Protein AF-A0A965R9M9-F1 (afdb_monomer_lite)

Foldseek 3Di:
DVVVVVCVVVCVPPPVVVVVVVVVVVVVVVVVVVVVVVVVVVVVVVVVQVVCCVVPVDRQDDFDQDPVRDTDDDDDDDDDDDDD

Sequence (84 aa):
AGLASLIKVCDPERALPSRWAECADLARRCRDLNDHNGALVASRMRRIQGMLEVLTGKRSEKMVYGRQAHQGFGTRGRVLATEA

Structure (mmCIF, N/CA/C/O backbone):
data_AF-A0A965R9M9-F1
#
_entry.id   AF-A0A965R9M9-F1
#
loop_
_atom_site.group_PDB
_atom_site.id
_atom_site.type_symbol
_atom_site.label_atom_id
_atom_site.label_alt_id
_atom_site.label_comp_id
_atom_site.label_asym_id
_atom_site.label_entity_id
_atom_site.label_seq_id
_atom_site.pdbx_PDB_ins_code
_atom_site.Cartn_x
_atom_site.Cartn_y
_atom_site.Cartn_z
_atom_site.occupancy
_atom_site.B_iso_or_equiv
_atom_site.auth_seq_id
_atom_site.auth_comp_id
_atom_site.auth_asym_id
_atom_site.auth_atom_id
_atom_site.pdbx_PDB_model_num
ATOM 1 N N . ALA A 1 1 ? 1.329 6.208 -29.936 1.00 57.97 1 ALA A N 1
ATOM 2 C CA . ALA A 1 1 ? 2.669 5.901 -30.490 1.00 57.97 1 ALA A CA 1
ATOM 3 C C . ALA A 1 1 ? 3.738 6.978 -30.218 1.00 57.97 1 ALA A C 1
ATOM 5 O O . ALA A 1 1 ? 4.913 6.639 -30.249 1.00 57.97 1 ALA A O 1
ATOM 6 N N . GLY A 1 2 ? 3.390 8.239 -29.904 1.00 72.12 2 GLY A N 1
ATOM 7 C CA . GLY A 1 2 ? 4.382 9.322 -29.739 1.00 72.12 2 GLY A CA 1
ATOM 8 C C . GLY A 1 2 ? 5.341 9.175 -28.548 1.00 72.12 2 GLY A C 1
ATOM 9 O O . GLY A 1 2 ? 6.544 9.346 -28.714 1.00 72.12 2 GLY A O 1
ATOM 10 N N . LEU A 1 3 ? 4.840 8.776 -27.372 1.00 72.62 3 LEU A N 1
ATOM 11 C CA . LEU A 1 3 ? 5.661 8.662 -26.155 1.00 72.62 3 LEU A CA 1
ATOM 12 C C . LEU A 1 3 ? 6.787 7.621 -26.296 1.00 72.62 3 LEU A C 1
ATOM 14 O O . LEU A 1 3 ? 7.924 7.869 -25.918 1.00 72.62 3 LEU A O 1
ATOM 18 N N . ALA A 1 4 ? 6.486 6.475 -26.915 1.00 71.75 4 ALA A N 1
ATOM 19 C CA . ALA A 1 4 ? 7.468 5.422 -27.171 1.00 71.75 4 ALA A CA 1
ATOM 20 C C . ALA A 1 4 ? 8.542 5.849 -28.186 1.00 71.75 4 ALA A C 1
ATOM 22 O O . ALA A 1 4 ? 9.688 5.417 -28.091 1.00 71.75 4 ALA A O 1
ATOM 23 N N . SER A 1 5 ? 8.184 6.705 -29.150 1.00 73.00 5 SER A N 1
ATOM 24 C CA . SER A 1 5 ? 9.141 7.251 -30.115 1.00 73.00 5 SER A CA 1
ATOM 25 C C . SER A 1 5 ? 10.074 8.274 -29.467 1.00 73.00 5 SER A C 1
ATOM 27 O O . SER A 1 5 ? 11.265 8.259 -29.750 1.00 73.00 5 SER A O 1
ATOM 29 N N . LEU A 1 6 ? 9.559 9.112 -28.559 1.00 75.56 6 LEU A N 1
ATOM 30 C CA . LEU A 1 6 ? 10.373 10.047 -27.774 1.00 75.56 6 LEU A CA 1
ATOM 31 C C . LEU A 1 6 ? 11.336 9.307 -26.841 1.00 75.56 6 LEU A C 1
ATOM 33 O O . LEU A 1 6 ? 12.512 9.640 -26.801 1.00 75.56 6 LEU A O 1
ATOM 37 N N . ILE A 1 7 ? 10.877 8.249 -26.168 1.00 74.69 7 ILE A N 1
ATOM 38 C CA . ILE A 1 7 ? 11.735 7.426 -25.301 1.00 74.69 7 ILE A CA 1
ATOM 39 C C . ILE A 1 7 ? 12.885 6.794 -26.095 1.00 74.69 7 ILE A C 1
ATOM 41 O O . ILE A 1 7 ? 14.009 6.795 -25.614 1.00 74.69 7 ILE A O 1
ATOM 45 N N . LYS A 1 8 ? 12.655 6.328 -27.331 1.00 73.31 8 LYS A N 1
ATOM 46 C CA . LYS A 1 8 ? 13.740 5.809 -28.187 1.00 73.31 8 LYS A CA 1
ATOM 47 C C . LYS A 1 8 ? 14.800 6.855 -28.541 1.00 73.31 8 LYS A C 1
ATOM 49 O O . LYS A 1 8 ? 15.950 6.486 -28.740 1.00 73.31 8 LYS A O 1
ATOM 54 N N . VAL A 1 9 ? 14.411 8.123 -28.666 1.00 77.56 9 VAL A N 1
ATOM 55 C CA . VAL A 1 9 ? 15.334 9.228 -28.977 1.00 77.56 9 VAL A CA 1
ATOM 56 C C . VAL A 1 9 ? 16.064 9.701 -27.718 1.00 77.56 9 VAL A C 1
ATOM 58 O O . VAL A 1 9 ? 17.240 10.038 -27.781 1.00 77.56 9 VAL A O 1
ATOM 61 N N . CYS A 1 10 ? 15.383 9.709 -26.572 1.00 75.88 10 CYS A N 1
ATOM 62 C CA . CYS A 1 10 ? 15.932 10.175 -25.300 1.00 75.88 10 CYS A CA 1
ATOM 63 C C . CYS A 1 10 ? 16.742 9.112 -24.539 1.00 75.88 10 CYS A C 1
ATOM 65 O O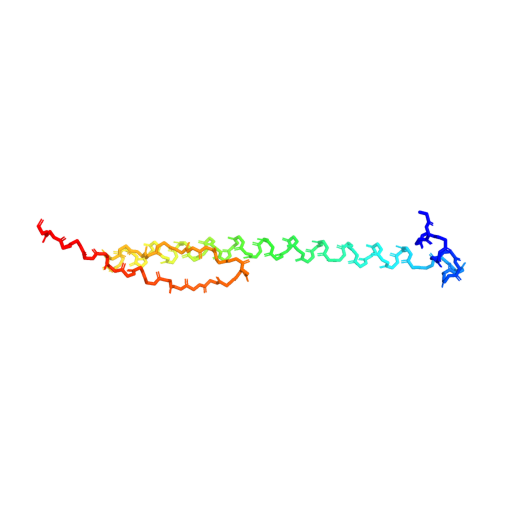 . CYS A 1 10 ? 17.530 9.479 -23.674 1.00 75.88 10 CYS A O 1
ATOM 67 N N . ASP A 1 11 ? 16.555 7.824 -24.837 1.00 76.94 11 ASP A N 1
ATOM 68 C CA . ASP A 1 11 ? 17.249 6.705 -24.190 1.00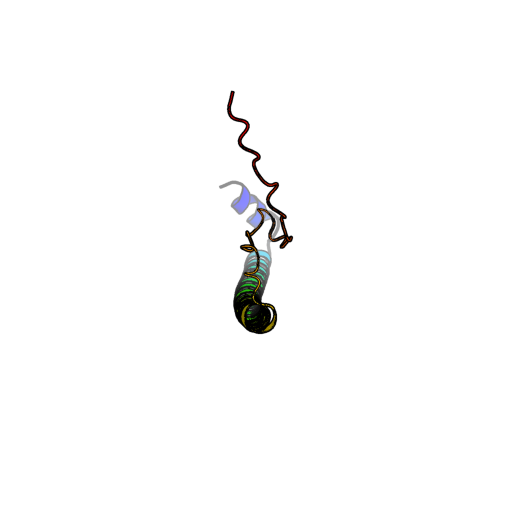 76.94 11 ASP A CA 1
ATOM 69 C C . ASP A 1 11 ? 17.932 5.791 -25.227 1.00 76.94 11 ASP A C 1
ATOM 71 O O . ASP A 1 11 ? 17.471 4.672 -25.490 1.00 76.94 11 ASP A O 1
ATOM 75 N N . PRO A 1 12 ? 19.026 6.263 -25.854 1.00 74.19 12 PRO A N 1
ATOM 76 C CA . PRO A 1 12 ? 19.765 5.483 -26.846 1.00 74.19 12 PRO A CA 1
ATOM 77 C C . PRO A 1 12 ? 20.378 4.201 -26.254 1.00 74.19 12 PRO A C 1
ATOM 79 O O . PRO A 1 12 ? 20.506 3.205 -26.963 1.00 74.19 12 PRO A O 1
ATOM 82 N N . GLU A 1 13 ? 20.695 4.197 -24.955 1.00 81.06 13 GLU A N 1
ATOM 83 C CA . GLU A 1 13 ? 21.275 3.054 -24.233 1.00 81.06 13 GLU A CA 1
ATOM 84 C C . GLU A 1 13 ? 20.222 2.067 -23.690 1.00 81.06 13 GLU A C 1
ATOM 86 O O . GLU A 1 13 ? 20.577 0.992 -23.208 1.00 81.06 13 GLU A O 1
ATOM 91 N N . ARG A 1 14 ? 18.922 2.385 -23.801 1.00 77.69 14 ARG A N 1
ATOM 92 C CA . ARG A 1 14 ? 17.798 1.585 -23.272 1.00 77.69 14 ARG A CA 1
ATOM 93 C C . ARG A 1 14 ? 17.874 1.313 -21.760 1.00 77.69 14 ARG A C 1
ATOM 95 O O . ARG A 1 14 ? 17.385 0.283 -21.291 1.00 77.69 14 ARG A O 1
ATOM 102 N N . ALA A 1 15 ? 18.459 2.223 -20.986 1.00 81.38 15 ALA A N 1
ATOM 103 C CA . ALA A 1 15 ? 18.603 2.076 -19.537 1.00 81.38 15 ALA A CA 1
ATOM 104 C C . ALA A 1 15 ? 17.326 2.460 -18.761 1.00 81.38 15 ALA A C 1
ATOM 106 O O . ALA A 1 15 ? 17.099 1.991 -17.640 1.00 81.38 15 ALA A O 1
ATOM 107 N N . LEU A 1 16 ? 16.470 3.305 -19.341 1.00 82.62 16 LEU A N 1
ATOM 108 C CA . LEU A 1 16 ? 15.283 3.856 -18.689 1.00 82.62 16 LEU A CA 1
ATOM 109 C C . LEU A 1 16 ? 14.206 2.796 -18.391 1.00 82.62 16 LEU A C 1
ATOM 111 O O . LEU A 1 16 ? 13.684 2.817 -17.276 1.00 82.62 16 LEU A O 1
ATOM 115 N N . PRO A 1 17 ? 13.880 1.844 -19.293 1.00 83.31 17 PRO A N 1
ATOM 116 C CA . PRO A 1 17 ? 12.897 0.802 -19.004 1.00 83.31 17 PRO A CA 1
ATOM 117 C C . PRO A 1 17 ? 13.265 -0.069 -17.800 1.00 83.31 17 PRO A C 1
ATOM 119 O O . PRO A 1 17 ? 12.388 -0.357 -16.989 1.00 83.31 17 PRO A O 1
ATOM 122 N N . SER A 1 18 ? 14.542 -0.451 -17.653 1.00 85.69 18 SER A N 1
ATOM 123 C CA . SER A 1 18 ? 14.997 -1.277 -16.521 1.00 85.69 18 SER A CA 1
ATOM 124 C C . SER A 1 18 ? 14.851 -0.524 -15.207 1.00 85.69 18 SER A C 1
ATOM 126 O O . SER A 1 18 ? 14.182 -0.991 -14.289 1.00 85.69 18 SER A O 1
ATOM 128 N N . ARG A 1 19 ? 15.390 0.699 -15.141 1.00 87.81 19 ARG A N 1
ATOM 129 C CA . ARG A 1 19 ? 15.326 1.522 -13.927 1.00 87.81 19 ARG A CA 1
ATOM 130 C C . ARG A 1 19 ? 13.890 1.875 -13.550 1.00 87.81 19 ARG A C 1
ATOM 132 O O . ARG A 1 19 ? 13.541 1.882 -12.374 1.00 87.81 19 ARG A O 1
ATOM 139 N N . TRP A 1 20 ? 13.041 2.142 -14.541 1.00 88.38 20 TRP A N 1
ATOM 140 C CA . TRP A 1 20 ? 11.620 2.378 -14.312 1.00 88.38 20 TRP A CA 1
ATOM 141 C C . TRP A 1 20 ? 10.915 1.134 -13.763 1.00 88.38 20 TRP A C 1
ATOM 143 O O . TRP A 1 20 ? 10.134 1.250 -12.819 1.00 88.38 20 TRP A O 1
ATOM 153 N N . ALA A 1 21 ? 11.206 -0.049 -14.312 1.00 89.25 21 ALA A N 1
ATOM 154 C CA . ALA A 1 21 ? 10.670 -1.310 -13.810 1.00 89.25 21 ALA A CA 1
ATOM 155 C C . ALA A 1 21 ? 11.112 -1.573 -12.361 1.00 89.25 21 ALA A C 1
ATOM 157 O O . ALA A 1 21 ? 10.271 -1.852 -11.510 1.00 89.25 21 ALA A O 1
ATOM 158 N N . GLU A 1 22 ? 12.393 -1.371 -12.045 1.00 93.75 22 GLU A N 1
ATOM 159 C CA . GLU A 1 22 ? 12.926 -1.492 -10.682 1.00 93.75 22 GLU A CA 1
ATOM 160 C C . GLU A 1 22 ? 12.230 -0.534 -9.701 1.00 93.75 22 GLU A C 1
ATOM 162 O O . GLU A 1 22 ? 11.823 -0.933 -8.605 1.00 93.75 22 GLU A O 1
ATOM 167 N N . CYS A 1 23 ? 12.038 0.728 -10.096 1.00 93.25 23 CYS A N 1
ATOM 168 C CA . CYS A 1 23 ? 11.303 1.705 -9.294 1.00 93.25 23 CYS A CA 1
ATOM 169 C C . CYS A 1 23 ? 9.835 1.307 -9.099 1.00 93.25 23 CYS A C 1
ATOM 171 O O . CYS A 1 23 ? 9.310 1.431 -7.990 1.00 93.25 23 CYS A O 1
ATOM 173 N N . ALA A 1 24 ? 9.168 0.815 -10.145 1.00 94.44 24 ALA A N 1
ATOM 174 C CA . ALA A 1 24 ? 7.789 0.349 -10.061 1.00 94.44 24 ALA A CA 1
ATOM 175 C C . ALA A 1 24 ? 7.658 -0.859 -9.117 1.00 94.44 24 ALA A C 1
ATOM 177 O O . ALA A 1 24 ? 6.729 -0.917 -8.307 1.00 94.44 24 ALA A O 1
ATOM 178 N N . ASP A 1 25 ? 8.621 -1.779 -9.154 1.00 95.50 25 ASP A N 1
ATOM 179 C CA . ASP A 1 25 ? 8.673 -2.941 -8.269 1.00 95.50 25 ASP A CA 1
ATOM 180 C C . ASP A 1 25 ? 8.911 -2.553 -6.810 1.00 95.50 25 ASP A C 1
ATOM 182 O O . ASP A 1 25 ? 8.261 -3.084 -5.906 1.00 95.50 25 ASP A O 1
ATOM 186 N N . LEU A 1 26 ? 9.804 -1.594 -6.558 1.00 95.81 26 LEU A N 1
ATOM 187 C CA . LEU A 1 26 ? 9.996 -1.015 -5.228 1.00 95.81 26 LEU A CA 1
ATOM 188 C C . LEU A 1 26 ? 8.720 -0.339 -4.720 1.00 95.81 26 LEU A C 1
ATOM 190 O O . LEU A 1 26 ? 8.290 -0.617 -3.602 1.00 95.81 26 LEU A O 1
ATOM 194 N N . ALA A 1 27 ? 8.079 0.493 -5.542 1.00 94.38 27 ALA A N 1
ATOM 195 C CA . ALA A 1 27 ? 6.850 1.186 -5.167 1.00 94.38 27 ALA A CA 1
ATOM 196 C C . ALA A 1 27 ? 5.709 0.209 -4.840 1.00 94.38 27 ALA A C 1
ATOM 198 O O . ALA A 1 27 ? 4.980 0.415 -3.868 1.00 94.38 27 ALA A O 1
ATOM 199 N N . ARG A 1 28 ? 5.582 -0.877 -5.614 1.00 95.38 28 ARG A N 1
ATOM 200 C CA . ARG A 1 28 ? 4.623 -1.955 -5.351 1.00 95.38 28 ARG A CA 1
ATOM 201 C C . ARG A 1 28 ? 4.892 -2.626 -4.004 1.00 95.38 28 ARG A C 1
ATOM 203 O O . ARG A 1 28 ? 3.991 -2.673 -3.177 1.00 95.38 28 ARG A O 1
ATOM 210 N N . ARG A 1 29 ? 6.138 -3.026 -3.730 1.00 95.44 29 ARG A N 1
ATOM 211 C CA . ARG A 1 29 ? 6.513 -3.622 -2.434 1.00 95.44 29 ARG A CA 1
ATOM 212 C C . ARG A 1 29 ? 6.236 -2.688 -1.256 1.00 95.44 29 ARG A C 1
ATOM 214 O O . ARG A 1 29 ? 5.724 -3.128 -0.231 1.00 95.44 29 ARG A O 1
ATOM 221 N N . CYS A 1 30 ? 6.541 -1.399 -1.398 1.00 94.75 30 CYS A N 1
ATOM 222 C CA . CYS A 1 30 ? 6.242 -0.410 -0.364 1.00 94.75 30 CYS A CA 1
ATOM 223 C C . CYS A 1 30 ? 4.737 -0.294 -0.094 1.00 94.75 30 CYS A C 1
ATOM 225 O O . CYS A 1 30 ? 4.345 -0.130 1.060 1.00 94.75 30 CYS A O 1
ATOM 227 N N . ARG A 1 31 ? 3.897 -0.397 -1.133 1.00 93.25 31 ARG A N 1
ATOM 228 C CA . ARG A 1 31 ? 2.438 -0.400 -0.983 1.00 93.25 31 ARG A CA 1
ATOM 229 C C . ARG A 1 31 ? 1.960 -1.634 -0.226 1.00 93.25 31 ARG A C 1
ATOM 231 O O . ARG A 1 31 ? 1.256 -1.477 0.762 1.00 93.25 31 ARG A O 1
ATOM 238 N N . ASP A 1 32 ? 2.425 -2.818 -0.612 1.00 93.38 32 ASP A N 1
ATOM 239 C CA . ASP A 1 32 ? 2.030 -4.073 0.036 1.00 93.38 32 ASP A CA 1
ATOM 240 C C . ASP A 1 32 ? 2.403 -4.078 1.532 1.00 93.38 32 ASP A C 1
ATOM 242 O O . ASP A 1 32 ? 1.612 -4.472 2.392 1.00 93.38 32 ASP A O 1
ATOM 246 N N . LEU A 1 33 ? 3.597 -3.570 1.865 1.00 92.69 33 LEU A N 1
ATOM 247 C CA . LEU A 1 33 ? 4.032 -3.400 3.254 1.00 92.69 33 LEU A CA 1
ATOM 248 C C . LEU A 1 33 ? 3.188 -2.366 4.011 1.00 92.69 33 LEU A C 1
ATOM 250 O O . LEU A 1 33 ? 2.883 -2.564 5.189 1.00 92.69 33 LEU A O 1
ATOM 254 N N . ASN A 1 34 ? 2.805 -1.265 3.359 1.00 88.88 34 ASN A N 1
ATOM 255 C CA . ASN A 1 34 ? 1.939 -0.253 3.959 1.00 88.88 34 ASN A CA 1
ATOM 256 C C . ASN A 1 34 ? 0.555 -0.830 4.280 1.00 88.88 34 ASN A C 1
ATOM 258 O O . ASN A 1 34 ? 0.078 -0.668 5.402 1.00 88.88 34 ASN A O 1
ATOM 262 N N . ASP A 1 35 ? -0.029 -1.578 3.347 1.00 90.50 35 ASP A N 1
ATOM 263 C CA . ASP A 1 35 ? -1.334 -2.215 3.513 1.00 90.50 35 ASP A CA 1
ATOM 264 C C . ASP A 1 35 ? -1.306 -3.252 4.646 1.00 90.50 35 ASP A C 1
ATOM 266 O O . ASP A 1 35 ? -2.203 -3.280 5.496 1.00 90.50 35 ASP A O 1
ATOM 270 N N . HIS A 1 36 ? -0.237 -4.053 4.731 1.00 91.88 36 HIS A N 1
ATOM 271 C CA . HIS A 1 36 ? -0.042 -5.000 5.830 1.00 91.88 36 HIS A CA 1
ATOM 272 C C . HIS A 1 36 ? 0.046 -4.295 7.191 1.00 91.88 36 HIS A C 1
ATOM 274 O O . HIS A 1 36 ? -0.647 -4.667 8.145 1.00 91.88 36 HIS A O 1
ATOM 280 N N . ASN A 1 37 ? 0.854 -3.236 7.280 1.00 90.31 37 ASN A N 1
ATOM 281 C CA . ASN A 1 37 ? 0.979 -2.439 8.499 1.00 90.31 37 ASN A CA 1
ATOM 282 C C . ASN A 1 37 ? -0.351 -1.770 8.868 1.00 90.31 37 ASN A C 1
ATOM 284 O O . ASN A 1 37 ? -0.742 -1.777 10.038 1.00 90.31 37 ASN A O 1
ATOM 288 N N . GLY A 1 38 ? -1.084 -1.257 7.879 1.00 86.12 38 GLY A N 1
ATOM 289 C CA . GLY A 1 38 ? -2.415 -0.687 8.053 1.00 86.12 38 GLY A CA 1
ATOM 290 C C . GLY A 1 38 ? -3.406 -1.698 8.629 1.00 86.12 38 GLY A C 1
ATOM 291 O O . GLY A 1 38 ? -4.112 -1.391 9.594 1.00 86.12 38 GLY A O 1
ATOM 292 N N . ALA A 1 39 ? -3.415 -2.931 8.115 1.00 88.81 39 ALA A N 1
ATOM 293 C CA . ALA A 1 39 ? -4.257 -4.010 8.627 1.00 88.81 39 ALA A CA 1
ATOM 294 C C . ALA A 1 39 ? -3.906 -4.385 10.079 1.00 88.81 39 ALA A C 1
ATOM 296 O O . ALA A 1 39 ? -4.803 -4.567 10.914 1.00 88.81 39 ALA A O 1
ATOM 297 N N . LEU A 1 40 ? -2.612 -4.453 10.402 1.00 91.75 40 LEU A N 1
ATOM 298 C CA . LEU A 1 40 ? -2.125 -4.771 11.742 1.00 91.75 40 LEU A CA 1
ATOM 299 C C . LEU A 1 40 ? -2.489 -3.680 12.758 1.00 91.75 40 LEU A C 1
ATOM 301 O O . LEU A 1 40 ? -3.010 -3.992 13.834 1.00 91.75 40 LEU A O 1
ATOM 305 N N . VAL A 1 41 ? -2.282 -2.407 12.413 1.00 89.56 41 VAL A N 1
ATOM 306 C CA . VAL A 1 41 ? -2.679 -1.274 13.263 1.00 89.56 41 VAL A CA 1
ATOM 307 C C . VAL A 1 41 ? -4.192 -1.257 13.450 1.00 89.56 41 VAL A C 1
ATOM 309 O O . VAL A 1 41 ? -4.656 -1.181 14.585 1.00 89.56 41 VAL A O 1
ATOM 312 N N . ALA A 1 42 ? -4.975 -1.422 12.381 1.00 82.44 42 ALA A N 1
ATOM 313 C CA . ALA A 1 42 ? -6.432 -1.462 12.478 1.00 82.44 42 ALA A CA 1
ATOM 314 C C . ALA A 1 42 ? -6.925 -2.594 13.39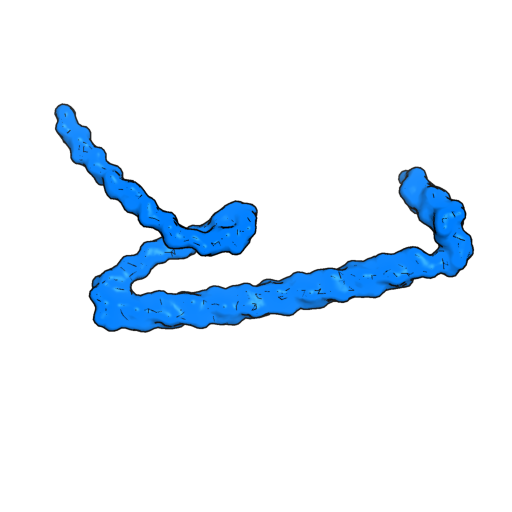9 1.00 82.44 42 ALA A C 1
ATOM 316 O O . ALA A 1 42 ? -7.857 -2.398 14.180 1.00 82.44 42 ALA A O 1
ATOM 317 N N . SER A 1 43 ? -6.285 -3.767 13.352 1.00 86.50 43 SER A N 1
ATOM 318 C CA . SER A 1 43 ? -6.590 -4.887 14.252 1.00 86.50 43 SER A CA 1
ATOM 319 C C . SER A 1 43 ? -6.306 -4.547 15.718 1.00 86.50 43 SER A C 1
ATOM 321 O O . SER A 1 43 ? -7.156 -4.759 16.586 1.00 86.50 43 SER A O 1
ATOM 323 N N . ARG A 1 44 ? -5.144 -3.942 15.998 1.00 88.38 44 ARG A N 1
ATOM 324 C CA . ARG A 1 44 ? -4.780 -3.494 17.352 1.00 88.38 44 ARG A CA 1
ATOM 325 C C . ARG A 1 44 ? -5.738 -2.425 17.871 1.00 88.38 44 ARG A C 1
ATOM 327 O O . ARG A 1 44 ? -6.195 -2.532 19.006 1.00 88.38 44 ARG A O 1
ATOM 334 N N . MET A 1 45 ? -6.098 -1.453 17.034 1.00 87.00 45 MET A N 1
ATOM 335 C CA . MET A 1 45 ? -7.047 -0.398 17.393 1.00 87.00 45 MET A CA 1
ATOM 336 C C . MET A 1 45 ? -8.425 -0.966 17.739 1.00 87.00 45 MET A C 1
ATOM 338 O O . MET A 1 45 ? -8.979 -0.597 18.770 1.00 87.00 45 MET A O 1
ATOM 342 N N . ARG A 1 46 ? -8.947 -1.926 16.957 1.00 84.25 46 ARG A N 1
ATOM 343 C CA . ARG A 1 46 ? -10.214 -2.611 17.281 1.00 84.25 46 ARG A CA 1
ATOM 344 C C . ARG A 1 46 ? -10.162 -3.326 18.630 1.00 84.25 46 ARG A C 1
ATOM 346 O O . ARG A 1 46 ? -11.117 -3.248 19.397 1.00 84.25 46 ARG 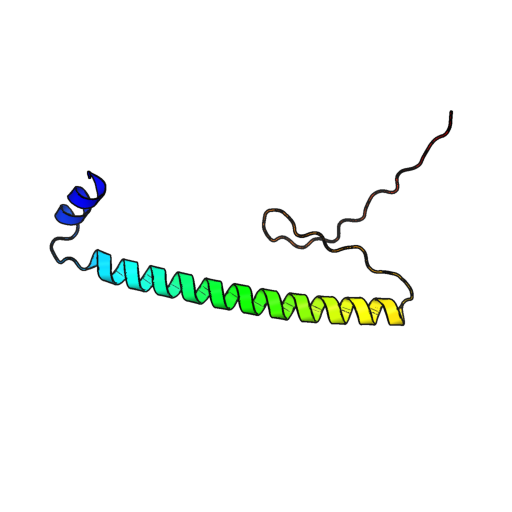A O 1
ATOM 353 N N . ARG A 1 47 ? -9.048 -3.997 18.943 1.00 86.12 47 ARG A N 1
ATOM 354 C CA . ARG A 1 47 ? -8.865 -4.675 20.236 1.00 86.12 47 ARG A CA 1
ATOM 355 C C . ARG A 1 47 ? -8.864 -3.686 21.403 1.00 86.12 47 ARG A C 1
ATOM 357 O O . ARG A 1 47 ? -9.522 -3.939 22.407 1.00 86.12 47 ARG A O 1
ATOM 364 N N . ILE A 1 48 ? -8.135 -2.577 21.271 1.00 86.62 48 ILE A N 1
ATOM 365 C CA . ILE A 1 48 ? -8.084 -1.526 22.298 1.00 86.62 48 ILE A CA 1
ATOM 366 C C . ILE A 1 48 ? -9.475 -0.927 22.502 1.00 86.62 48 ILE A C 1
ATOM 368 O O . ILE A 1 48 ? -9.917 -0.794 23.640 1.00 86.62 48 ILE A O 1
ATOM 372 N N . GLN A 1 49 ? -10.182 -0.627 21.411 1.00 83.12 49 GLN A N 1
ATOM 373 C CA . GLN A 1 49 ? -11.534 -0.082 21.462 1.00 83.12 49 GLN A CA 1
ATOM 374 C C . GLN A 1 49 ? -12.487 -1.025 22.207 1.00 83.12 49 GLN A C 1
ATOM 376 O O . GLN A 1 49 ? -13.132 -0.591 23.155 1.00 83.12 49 GLN A O 1
ATOM 381 N N . GLY A 1 50 ? -12.493 -2.322 21.880 1.00 83.06 50 GLY A N 1
ATOM 382 C CA . GLY A 1 50 ? -13.313 -3.307 22.594 1.00 83.06 50 GLY A CA 1
ATOM 383 C C . GLY A 1 50 ? -12.974 -3.424 24.086 1.00 83.06 50 GLY A C 1
ATOM 384 O O . GLY A 1 50 ? -13.868 -3.521 24.919 1.00 83.06 50 GLY A O 1
ATOM 385 N N . MET A 1 51 ? -11.691 -3.354 24.456 1.00 86.88 51 MET A N 1
ATOM 386 C CA . MET A 1 51 ? -11.281 -3.377 25.865 1.00 86.88 51 MET A CA 1
ATOM 387 C C . MET A 1 51 ? -11.752 -2.129 26.625 1.00 86.88 51 MET A C 1
ATOM 389 O O . MET A 1 51 ? -12.216 -2.238 27.759 1.00 86.88 51 MET A O 1
ATOM 393 N N . LEU A 1 52 ? -11.668 -0.950 26.002 1.00 84.62 52 LEU A N 1
ATOM 394 C CA . LEU A 1 52 ? -12.184 0.289 26.584 1.00 84.62 52 LEU A CA 1
ATOM 395 C C . LEU A 1 52 ? -13.706 0.248 26.743 1.00 84.62 52 LEU A C 1
ATOM 397 O O . LEU A 1 52 ? -14.208 0.719 27.760 1.00 84.62 52 LEU A O 1
ATOM 401 N N . GLU A 1 53 ? -14.442 -0.339 25.798 1.00 83.69 53 GLU A N 1
ATOM 402 C CA . GLU A 1 53 ? -15.896 -0.519 25.920 1.00 83.69 53 GLU A CA 1
ATOM 403 C C . GLU A 1 53 ? -16.261 -1.389 27.128 1.00 83.69 53 GLU A C 1
ATOM 405 O O . GLU A 1 53 ? -17.151 -1.022 27.893 1.00 83.69 53 GLU A O 1
ATOM 410 N N . VAL A 1 54 ? -15.535 -2.493 27.351 1.00 85.19 54 VAL A N 1
ATOM 411 C CA 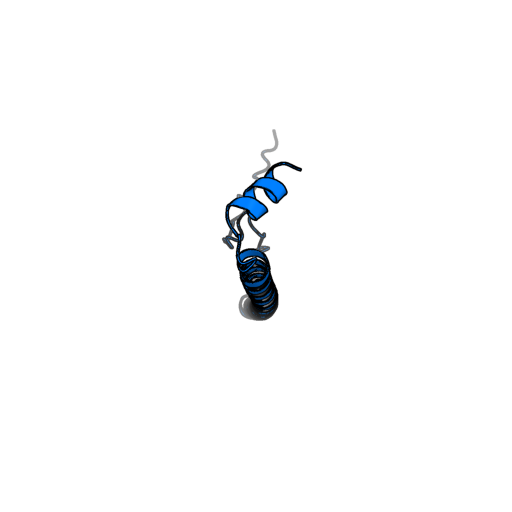. VAL A 1 54 ? -15.735 -3.365 28.523 1.00 85.19 54 VAL A CA 1
ATOM 412 C C . VAL A 1 54 ? -15.448 -2.622 29.829 1.00 85.19 54 VAL A C 1
ATOM 414 O O . VAL A 1 54 ? -16.218 -2.735 30.777 1.00 85.19 54 VAL A O 1
ATOM 417 N N . LEU A 1 55 ? -14.358 -1.851 29.885 1.00 86.06 55 LEU A N 1
ATOM 418 C CA . LEU A 1 55 ? -13.948 -1.148 31.106 1.00 86.06 55 LEU A CA 1
ATOM 419 C C . LEU A 1 55 ? -14.819 0.071 31.430 1.00 86.06 55 LEU A C 1
ATOM 421 O O . LEU A 1 55 ? -15.016 0.391 32.598 1.00 86.06 55 LEU A O 1
ATOM 425 N N . THR A 1 56 ? -15.307 0.780 30.412 1.00 83.94 56 THR A N 1
ATOM 426 C CA . THR A 1 56 ? -16.008 2.062 30.592 1.00 83.94 56 THR A CA 1
ATOM 427 C C . THR A 1 56 ? -17.525 1.958 30.456 1.00 83.94 56 THR A C 1
ATOM 429 O O . THR A 1 56 ? -18.225 2.913 30.794 1.00 83.94 56 THR A O 1
ATOM 432 N N . GLY A 1 57 ? -18.048 0.846 29.926 1.00 74.75 57 GLY A N 1
ATOM 433 C CA . GLY A 1 57 ? -19.473 0.661 29.636 1.00 74.75 57 GLY A CA 1
ATOM 434 C C . GLY A 1 57 ? -20.020 1.588 28.541 1.00 74.75 57 GLY A C 1
ATOM 435 O O . GLY A 1 57 ? -21.216 1.565 28.252 1.00 74.75 57 GLY A O 1
ATOM 436 N N . LYS A 1 58 ? -19.171 2.41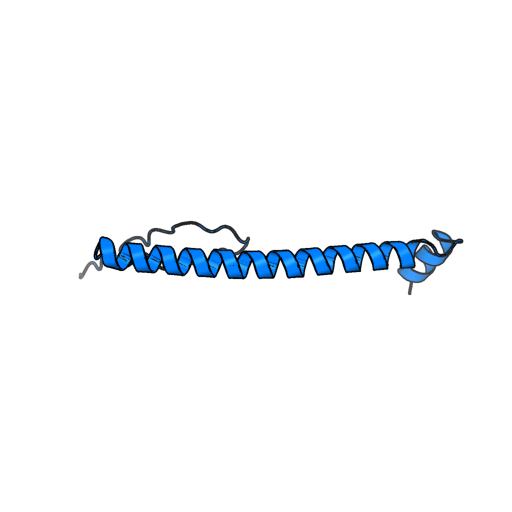7 27.921 1.00 68.00 58 LYS A N 1
ATOM 437 C CA . LYS A 1 58 ? -19.542 3.340 26.845 1.00 68.00 58 LYS A CA 1
ATOM 438 C C . LYS A 1 58 ? -19.127 2.732 25.513 1.00 68.00 58 LYS A C 1
ATOM 440 O O . LYS A 1 58 ? -17.942 2.507 25.284 1.00 68.00 58 LYS A O 1
ATOM 445 N N . ARG A 1 59 ? -20.096 2.490 24.624 1.00 62.81 59 ARG A N 1
ATOM 446 C CA . ARG A 1 59 ? -19.821 2.048 23.250 1.00 62.81 59 ARG A CA 1
ATOM 447 C C . ARG A 1 59 ? -19.067 3.151 22.512 1.00 62.81 59 ARG A C 1
ATOM 449 O O . ARG A 1 59 ? -19.523 4.293 22.487 1.00 62.81 59 ARG A O 1
ATOM 456 N N . SER A 1 60 ? -17.920 2.818 21.940 1.00 62.97 60 SER A N 1
ATOM 457 C CA . SER A 1 60 ? -17.070 3.777 21.251 1.00 62.97 60 SER A CA 1
ATOM 458 C C . SER A 1 60 ? -17.676 4.125 19.887 1.00 62.97 60 SER A C 1
ATOM 460 O O . SER A 1 60 ? -18.222 3.264 19.193 1.00 62.97 60 SER A O 1
ATOM 462 N N . GLU A 1 61 ? -17.638 5.405 19.507 1.00 60.78 61 GLU A N 1
ATOM 463 C CA . GLU A 1 61 ? -18.231 5.873 18.252 1.00 60.78 61 GLU A CA 1
ATOM 464 C C . GLU A 1 61 ? -17.544 5.237 17.030 1.00 60.78 61 GLU A C 1
ATOM 466 O O . GLU A 1 61 ? -16.333 5.001 16.998 1.00 60.78 61 GLU A O 1
ATOM 471 N N . LYS A 1 62 ? -18.350 4.930 16.006 1.00 57.97 62 LYS A N 1
ATOM 472 C CA . LYS A 1 62 ? -17.916 4.228 14.793 1.00 57.97 62 LYS A CA 1
ATOM 473 C C . LYS A 1 62 ? -16.865 5.059 14.050 1.00 57.97 62 LYS A C 1
ATOM 475 O O . LYS A 1 62 ? -17.192 6.091 13.473 1.00 57.97 62 LYS A O 1
ATOM 480 N N . MET A 1 63 ? -15.628 4.566 14.011 1.00 53.59 63 MET A N 1
ATOM 481 C CA . MET A 1 63 ? -14.538 5.166 13.240 1.00 53.59 63 MET A CA 1
ATOM 482 C C . MET A 1 63 ? -14.873 5.098 11.741 1.00 53.59 63 MET A C 1
ATOM 484 O O . MET A 1 63 ? -14.998 4.008 11.179 1.00 53.59 63 MET A O 1
ATOM 488 N N . VAL A 1 64 ? -15.069 6.250 11.095 1.00 54.38 64 VAL A N 1
ATOM 489 C CA . VAL A 1 64 ? -15.338 6.338 9.650 1.00 54.38 64 VAL A CA 1
ATOM 490 C C . VAL A 1 64 ? -14.036 6.675 8.931 1.00 54.38 64 VAL A C 1
ATOM 492 O O . VAL A 1 64 ? -13.325 7.598 9.319 1.00 54.38 64 VAL A O 1
ATOM 495 N N . TYR A 1 65 ? -13.715 5.913 7.886 1.00 47.66 65 TYR A N 1
ATOM 496 C CA . TYR A 1 65 ? -12.536 6.153 7.058 1.00 47.66 65 TYR A CA 1
ATOM 497 C C . TYR A 1 65 ? -12.770 7.401 6.188 1.00 47.66 65 TYR A C 1
ATOM 499 O O . TYR A 1 65 ? -13.684 7.417 5.362 1.00 47.66 65 TYR A O 1
ATOM 507 N N . GLY A 1 66 ? -11.988 8.463 6.402 1.00 60.41 66 GLY A N 1
ATOM 508 C CA . GLY A 1 66 ? -12.058 9.699 5.619 1.00 60.41 66 GLY A CA 1
ATOM 509 C C . GLY A 1 66 ? -11.437 9.553 4.225 1.00 60.41 66 GLY A C 1
ATOM 510 O O . GLY A 1 66 ? -10.526 8.753 4.009 1.00 60.41 66 GLY A O 1
ATOM 511 N N . ARG A 1 67 ? -11.903 10.368 3.269 1.00 49.62 67 ARG A N 1
ATOM 512 C CA . ARG A 1 67 ? -11.570 10.311 1.826 1.00 49.62 67 ARG A CA 1
ATOM 513 C C . ARG A 1 67 ? -10.072 10.458 1.494 1.00 49.62 67 ARG A C 1
ATOM 515 O O . ARG A 1 67 ? -9.685 10.168 0.369 1.00 49.62 67 ARG A O 1
ATOM 522 N N . GLN A 1 68 ? -9.228 10.891 2.434 1.00 54.44 68 GLN A N 1
ATOM 523 C CA . GLN A 1 68 ? -7.774 11.040 2.237 1.00 54.44 68 GLN A CA 1
ATOM 524 C C . GLN A 1 68 ? -6.961 10.304 3.318 1.00 54.44 68 GLN A C 1
ATOM 526 O O . GLN A 1 68 ? -5.920 10.797 3.735 1.00 54.44 68 GLN A O 1
ATOM 531 N N . ALA A 1 69 ? -7.453 9.165 3.822 1.00 49.56 69 ALA A N 1
ATOM 532 C CA . ALA A 1 69 ? -6.781 8.368 4.860 1.00 49.56 69 ALA A CA 1
ATOM 533 C C . ALA A 1 69 ? -6.497 9.117 6.185 1.00 49.56 69 ALA A C 1
ATOM 535 O O . ALA A 1 69 ? -5.692 8.671 6.999 1.00 49.56 69 ALA A O 1
ATOM 536 N N . HIS A 1 70 ? -7.188 10.229 6.445 1.00 45.94 70 HIS A N 1
ATOM 537 C CA . HIS A 1 70 ? -7.210 10.875 7.755 1.00 45.94 70 HIS A CA 1
ATOM 538 C C . HIS A 1 70 ? -8.236 10.165 8.646 1.00 45.94 70 HIS A C 1
ATOM 540 O O . HIS A 1 70 ? -9.419 10.074 8.308 1.00 45.94 70 HIS A O 1
ATOM 546 N N . GLN A 1 71 ? -7.769 9.639 9.781 1.00 49.72 71 GLN A N 1
ATOM 547 C CA . GLN A 1 71 ? -8.615 9.089 10.839 1.00 49.72 71 GLN A CA 1
ATOM 548 C C . GLN A 1 71 ? -8.887 10.204 11.851 1.00 49.72 71 GLN A C 1
ATOM 550 O O . GLN A 1 71 ? -7.962 10.705 12.484 1.00 49.72 71 GLN A O 1
ATOM 555 N N . GLY A 1 72 ? -10.147 10.615 11.975 1.00 50.91 72 GLY A N 1
ATOM 556 C CA . GLY A 1 72 ? -10.590 11.603 12.955 1.00 50.91 72 GLY A CA 1
ATOM 557 C C . GLY A 1 72 ? -11.834 11.113 13.685 1.00 50.91 72 GLY A C 1
ATOM 558 O O . GLY A 1 72 ? -12.688 10.452 13.091 1.00 50.91 72 GLY A O 1
ATOM 559 N N . PHE A 1 73 ? -11.934 11.431 14.975 1.00 43.09 73 PHE A N 1
ATOM 560 C CA . PHE A 1 73 ? -13.143 11.203 15.762 1.00 43.09 73 PHE A CA 1
ATOM 561 C C . PHE A 1 73 ? -14.185 12.249 15.355 1.00 43.09 73 PHE A C 1
ATOM 563 O O . PHE A 1 73 ? -14.012 13.438 15.611 1.00 43.09 73 PHE A O 1
ATOM 570 N N . GLY A 1 74 ? -15.233 11.818 14.656 1.00 50.09 74 GLY A N 1
ATOM 571 C CA . GLY A 1 74 ? -16.343 12.683 14.274 1.00 50.09 74 GLY A CA 1
ATOM 572 C C . GLY A 1 74 ? -17.492 12.533 15.257 1.00 50.09 74 GLY A C 1
ATOM 573 O O . GLY A 1 74 ? -18.265 11.588 15.130 1.00 50.09 74 GLY A O 1
ATOM 574 N N . THR A 1 75 ? -17.627 13.473 16.191 1.00 46.94 75 THR A N 1
ATOM 575 C CA . THR A 1 75 ? -18.786 13.549 17.085 1.00 46.94 75 THR A CA 1
ATOM 576 C C . THR A 1 75 ? -20.034 13.802 16.239 1.00 46.94 75 THR A C 1
ATOM 578 O O . THR A 1 75 ? -20.165 14.857 15.610 1.00 46.94 75 THR A O 1
ATOM 581 N N . ARG A 1 76 ? -20.963 12.844 16.168 1.00 51.19 76 ARG A N 1
ATOM 582 C CA . ARG A 1 76 ? -22.237 13.071 15.468 1.00 51.19 76 ARG A CA 1
ATOM 583 C C . ARG A 1 76 ? -23.092 14.034 16.291 1.00 51.19 76 ARG A C 1
ATOM 585 O O . ARG A 1 76 ? -23.539 13.697 17.383 1.00 51.19 76 ARG A O 1
ATOM 592 N N . GLY A 1 77 ? -23.332 15.228 15.745 1.00 52.81 77 GLY A N 1
ATOM 593 C CA . GLY A 1 77 ? -24.306 16.181 16.274 1.00 52.81 77 GLY A CA 1
ATOM 594 C C . GLY A 1 77 ? -25.673 15.515 16.454 1.00 52.81 77 GLY A C 1
ATOM 595 O O . GLY A 1 77 ? -26.185 14.855 15.550 1.00 52.81 77 GLY A O 1
ATOM 596 N N . ARG A 1 78 ? -26.228 15.651 17.658 1.00 47.38 78 ARG A N 1
ATOM 597 C CA . ARG A 1 78 ? -27.496 15.061 18.089 1.00 47.38 78 ARG A CA 1
ATOM 598 C C . ARG A 1 78 ? -28.651 15.747 17.355 1.00 47.38 78 ARG A C 1
ATOM 600 O O . ARG A 1 78 ? -28.841 16.948 17.520 1.00 47.38 78 ARG A O 1
ATOM 607 N N . VAL A 1 79 ? -29.417 14.999 16.562 1.00 54.81 79 VAL A N 1
ATOM 608 C CA . VAL A 1 79 ? -30.631 15.524 15.919 1.00 54.81 79 VAL A CA 1
ATOM 609 C C . VAL A 1 79 ? -31.696 15.683 17.005 1.00 54.81 79 VAL A C 1
ATOM 611 O O . VAL A 1 79 ? -32.130 14.696 17.598 1.00 54.81 79 VAL A O 1
ATOM 614 N N . LEU A 1 80 ? -32.059 16.924 17.321 1.00 43.38 80 LEU A N 1
ATOM 615 C CA . LEU A 1 80 ? -33.220 17.236 18.151 1.00 43.38 80 LEU A CA 1
ATOM 616 C C . LEU A 1 80 ? -34.443 17.213 17.236 1.00 43.38 80 LEU A C 1
ATOM 618 O O . LEU A 1 80 ? -34.575 18.069 16.366 1.00 43.38 80 LEU A O 1
ATOM 622 N N . ALA A 1 81 ? -35.305 16.212 17.404 1.00 44.06 81 ALA A N 1
ATOM 623 C CA . ALA A 1 81 ? -36.645 16.267 16.841 1.00 44.06 81 ALA A CA 1
ATOM 624 C C . ALA A 1 81 ? -37.437 17.327 17.617 1.00 44.06 81 ALA A C 1
ATOM 626 O O . ALA A 1 81 ? -37.601 17.212 18.831 1.00 44.06 81 ALA A O 1
ATOM 627 N N . THR A 1 82 ? -37.875 18.375 16.928 1.00 41.19 82 THR A N 1
ATOM 628 C CA . THR A 1 82 ? -38.895 19.300 17.423 1.00 41.19 82 THR A CA 1
ATOM 629 C C . THR A 1 82 ? -40.223 18.861 16.815 1.00 41.19 82 THR A C 1
ATOM 631 O O . THR A 1 82 ? -40.386 18.951 15.599 1.00 41.19 82 THR A O 1
ATOM 634 N N . GLU A 1 83 ? -41.137 18.343 17.634 1.00 45.53 83 GLU A N 1
ATOM 635 C CA . GLU A 1 83 ? -42.549 18.223 17.254 1.00 45.53 83 GLU A CA 1
ATOM 636 C C . GLU A 1 83 ? -43.169 19.627 17.210 1.00 45.53 83 GLU A C 1
ATOM 638 O O . GLU A 1 83 ? -42.887 20.460 18.077 1.00 45.53 83 GLU A O 1
ATOM 643 N N . ALA A 1 84 ? -43.975 19.878 16.181 1.00 42.62 84 ALA A N 1
ATOM 644 C CA . ALA A 1 84 ? -44.857 21.031 16.040 1.00 42.62 84 ALA A CA 1
ATOM 645 C C . ALA A 1 84 ? -46.258 20.518 15.702 1.00 42.62 84 ALA A C 1
ATOM 647 O O . ALA A 1 84 ? -46.332 19.534 14.927 1.00 42.62 84 ALA A O 1
#

pLDDT: mean 74.13, std 17.3, range [41.19, 95.81]

Secondary structure (DSSP, 8-state):
-HHHHHHHHH-TT-HHHHHHHHHHHHHHHHHHHHHHHHHHHHHHHHHHHHHHHHHH-PPPP-----TTS---------------

Radius of gyration: 24.61 Å; chains: 1; bounding box: 66×26×62 Å